Protein AF-A0A523GLU8-F1 (afdb_monomer_lite)

Structure (mmCIF, N/CA/C/O backbone):
data_AF-A0A523GLU8-F1
#
_entry.id   AF-A0A523GLU8-F1
#
loop_
_atom_site.group_PDB
_atom_site.id
_atom_site.type_symbol
_atom_site.label_atom_id
_atom_site.label_alt_id
_atom_site.label_comp_id
_atom_site.label_asym_id
_atom_site.label_entity_id
_atom_site.label_seq_id
_atom_site.pdbx_PDB_ins_code
_atom_site.Cartn_x
_atom_site.Cartn_y
_atom_site.Cartn_z
_atom_site.occupancy
_atom_site.B_iso_or_equiv
_atom_site.auth_seq_id
_atom_site.auth_comp_id
_atom_site.auth_asym_id
_atom_site.auth_atom_id
_atom_site.pdbx_PDB_model_num
ATOM 1 N N . MET A 1 1 ? -12.412 15.010 18.984 1.00 52.41 1 MET A N 1
ATOM 2 C CA . MET A 1 1 ? -12.790 13.822 18.183 1.00 52.41 1 MET A CA 1
ATOM 3 C C . MET A 1 1 ? -12.289 12.575 18.891 1.00 52.41 1 MET A C 1
ATOM 5 O O . MET A 1 1 ? -11.194 12.614 19.43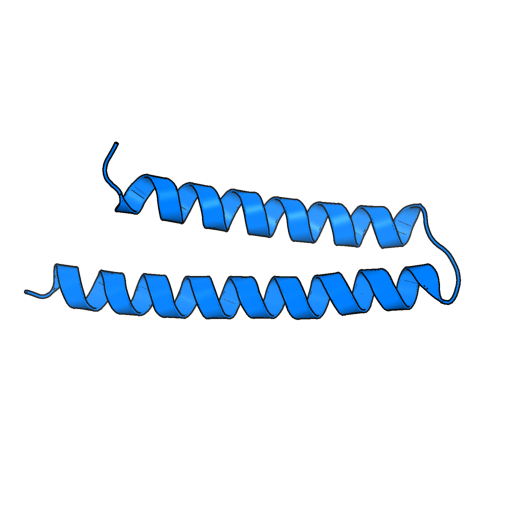6 1.00 52.41 1 MET A O 1
ATOM 9 N N . SER A 1 2 ? -13.079 11.499 18.916 1.00 63.78 2 SER A N 1
ATOM 10 C CA . SER A 1 2 ? -12.655 10.209 19.476 1.00 63.78 2 SER A CA 1
ATOM 11 C C . SER A 1 2 ? -11.352 9.754 18.805 1.00 63.78 2 SER A C 1
ATOM 13 O O . SER A 1 2 ? -11.271 9.744 17.575 1.00 63.78 2 SER A O 1
ATOM 15 N N . LEU A 1 3 ? -10.339 9.379 19.598 1.00 69.75 3 LEU A N 1
ATOM 16 C CA . LEU A 1 3 ? -9.018 8.913 19.136 1.00 69.75 3 LEU A CA 1
ATOM 17 C C . LEU A 1 3 ? -9.129 7.827 18.041 1.00 69.75 3 LEU A C 1
ATOM 19 O O . LEU A 1 3 ? -8.284 7.725 17.153 1.00 69.75 3 LEU A O 1
ATOM 23 N N . LYS A 1 4 ? -10.224 7.058 18.090 1.00 66.44 4 LYS A N 1
ATOM 24 C CA . LYS A 1 4 ? -10.595 5.972 17.177 1.00 66.44 4 LYS A CA 1
ATOM 25 C C . LYS A 1 4 ? -10.898 6.482 15.760 1.00 66.44 4 LYS A C 1
ATOM 27 O O . LYS A 1 4 ? -10.366 5.955 14.788 1.00 66.44 4 LYS A O 1
ATOM 32 N N . SER A 1 5 ? -11.703 7.539 15.643 1.00 73.00 5 SER A N 1
ATOM 33 C CA . SER A 1 5 ? -12.121 8.108 14.352 1.00 73.00 5 SER A CA 1
ATOM 34 C C . SER A 1 5 ? -10.957 8.768 13.611 1.00 73.00 5 SER A C 1
ATOM 36 O O . SER A 1 5 ? -10.870 8.657 12.392 1.00 73.00 5 SER A O 1
ATOM 38 N N . PHE A 1 6 ? -10.030 9.394 14.346 1.00 77.56 6 PHE A N 1
ATOM 39 C CA . PHE A 1 6 ? -8.815 9.974 13.768 1.00 77.56 6 PHE A CA 1
ATOM 40 C C . PHE A 1 6 ? -7.914 8.905 13.137 1.00 77.56 6 PHE A C 1
ATOM 42 O O . PHE A 1 6 ? -7.456 9.078 12.014 1.00 77.56 6 PHE A O 1
ATOM 49 N N . HIS A 1 7 ? -7.712 7.772 13.817 1.00 73.88 7 HIS A N 1
ATOM 50 C CA . HIS A 1 7 ? -6.878 6.686 13.293 1.00 73.88 7 HIS A CA 1
ATOM 51 C C . HIS A 1 7 ? -7.488 6.026 12.053 1.00 73.88 7 HIS A C 1
ATOM 53 O O . HIS A 1 7 ? -6.769 5.737 11.102 1.00 73.88 7 HIS A O 1
ATOM 59 N N . ILE A 1 8 ? -8.808 5.820 12.032 1.00 78.12 8 ILE A N 1
ATOM 60 C CA . ILE A 1 8 ? -9.499 5.266 10.859 1.00 78.12 8 ILE A CA 1
ATOM 61 C C . ILE A 1 8 ? -9.363 6.214 9.663 1.00 78.12 8 ILE A C 1
ATOM 63 O O . ILE A 1 8 ? -9.001 5.770 8.577 1.00 78.12 8 ILE A O 1
ATOM 67 N N . LEU A 1 9 ? -9.587 7.517 9.863 1.00 80.00 9 LEU A N 1
ATOM 68 C CA . LEU A 1 9 ? -9.374 8.517 8.813 1.00 80.00 9 LEU A CA 1
ATOM 69 C C . LEU A 1 9 ? -7.917 8.540 8.339 1.00 80.00 9 LEU A C 1
ATOM 71 O O . LEU A 1 9 ? -7.672 8.553 7.136 1.00 80.00 9 LEU A O 1
ATOM 75 N N . PHE A 1 10 ? -6.957 8.477 9.261 1.00 79.69 10 PHE A N 1
ATOM 76 C CA . PHE A 1 10 ? -5.532 8.463 8.940 1.00 79.69 10 PHE A CA 1
ATOM 77 C C . PHE A 1 10 ? -5.131 7.248 8.091 1.00 79.69 10 PHE A C 1
ATOM 79 O O . PHE A 1 10 ? -4.414 7.402 7.101 1.00 79.69 10 PHE A O 1
ATOM 86 N N . ILE A 1 11 ? -5.625 6.051 8.428 1.00 77.38 11 ILE A N 1
ATOM 87 C CA . ILE A 1 11 ? -5.380 4.827 7.649 1.00 77.38 11 ILE A CA 1
ATOM 88 C C . ILE A 1 11 ? -6.006 4.954 6.258 1.00 77.38 11 ILE A C 1
ATOM 90 O O . ILE A 1 11 ? -5.329 4.695 5.267 1.00 77.38 11 ILE A O 1
ATOM 94 N N . THR A 1 12 ? -7.260 5.403 6.164 1.00 80.44 12 THR A N 1
ATOM 95 C CA . THR A 1 12 ? -7.954 5.574 4.879 1.00 80.44 12 THR A CA 1
ATOM 96 C C . THR A 1 12 ? -7.220 6.553 3.961 1.00 80.44 12 THR A C 1
ATOM 98 O O . THR A 1 12 ? -6.981 6.236 2.797 1.00 80.44 12 THR A O 1
ATOM 101 N N . VAL A 1 13 ? -6.797 7.710 4.485 1.00 82.44 13 VAL A N 1
ATOM 102 C CA . VAL A 1 13 ? -6.022 8.708 3.726 1.00 82.44 13 VAL A CA 1
ATOM 103 C C . VAL A 1 13 ? -4.663 8.147 3.309 1.00 82.44 13 VAL A C 1
ATOM 105 O O . VAL A 1 13 ? -4.243 8.347 2.173 1.00 82.44 13 VAL A O 1
ATOM 108 N N . SER A 1 14 ? -3.995 7.394 4.184 1.00 79.44 14 SER A N 1
ATOM 109 C CA . SER A 1 14 ? -2.695 6.785 3.879 1.00 79.44 14 SER A CA 1
ATOM 110 C C . SER A 1 14 ? -2.787 5.702 2.797 1.00 79.44 14 SER A C 1
ATOM 112 O O . SER A 1 14 ? -1.906 5.613 1.944 1.00 79.44 14 SER A O 1
ATOM 114 N N . VAL A 1 15 ? -3.864 4.906 2.780 1.00 78.81 15 VAL A N 1
ATOM 115 C CA . VAL A 1 15 ? -4.130 3.927 1.710 1.00 78.81 15 VAL A CA 1
ATOM 116 C C . VAL A 1 15 ? -4.384 4.639 0.381 1.00 78.81 15 VAL A C 1
ATOM 118 O O . VAL A 1 15 ? -3.771 4.285 -0.624 1.00 78.81 15 VAL A O 1
ATOM 121 N N . LEU A 1 16 ? -5.231 5.673 0.377 1.00 79.56 16 LEU A N 1
ATOM 122 C CA . LEU A 1 16 ? -5.483 6.508 -0.804 1.00 79.56 16 LEU A CA 1
ATOM 123 C C . LEU A 1 16 ? -4.193 7.127 -1.350 1.00 79.56 16 LEU A C 1
ATOM 125 O O . LEU A 1 16 ? -3.950 7.083 -2.555 1.00 79.56 16 LEU A O 1
ATOM 129 N N . LEU A 1 17 ? -3.343 7.647 -0.463 1.00 82.31 17 LEU A N 1
ATOM 130 C CA . LEU A 1 17 ? -2.056 8.222 -0.837 1.00 82.31 17 LEU A CA 1
ATOM 131 C C . LEU A 1 17 ? -1.117 7.167 -1.437 1.00 82.31 17 LEU A C 1
ATOM 133 O O . LEU A 1 17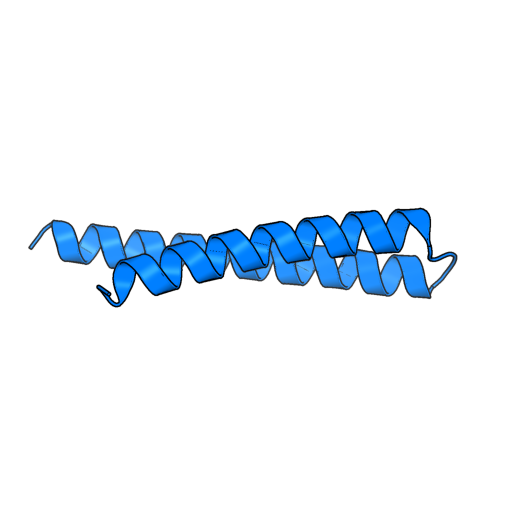 ? -0.479 7.428 -2.450 1.00 82.31 17 LEU A O 1
ATOM 137 N N . SER A 1 18 ? -1.070 5.961 -0.867 1.00 78.19 18 SER A N 1
ATOM 138 C CA . SER A 1 18 ? -0.266 4.855 -1.402 1.00 78.19 18 SER A CA 1
ATOM 139 C C . SER A 1 18 ? -0.706 4.449 -2.816 1.00 78.19 18 SER A C 1
ATOM 141 O O . SER A 1 18 ? 0.143 4.267 -3.690 1.00 78.19 18 SER A O 1
ATOM 143 N N . VAL A 1 19 ? -2.018 4.384 -3.075 1.00 78.69 19 VAL A N 1
ATOM 144 C CA . VAL A 1 19 ? -2.563 4.116 -4.419 1.00 78.69 19 VAL A CA 1
ATOM 145 C C . VAL A 1 19 ? -2.216 5.248 -5.384 1.00 78.69 19 VAL A C 1
ATOM 147 O O . VAL A 1 19 ? -1.772 4.984 -6.501 1.00 78.69 19 VAL A O 1
ATOM 150 N N . PHE A 1 20 ? -2.358 6.502 -4.952 1.00 83.38 20 PHE A N 1
ATOM 151 C CA . PHE A 1 20 ? -1.999 7.661 -5.766 1.00 83.38 20 PHE A CA 1
ATOM 152 C C . PHE A 1 20 ? -0.520 7.643 -6.162 1.00 83.38 20 PHE A C 1
ATOM 154 O O . PHE A 1 20 ? -0.202 7.800 -7.336 1.00 83.38 20 PHE A O 1
ATOM 161 N N . VAL A 1 21 ? 0.381 7.377 -5.213 1.00 79.25 21 VAL A N 1
ATOM 162 C CA . VAL A 1 21 ? 1.825 7.266 -5.471 1.00 79.25 21 VAL A CA 1
ATOM 163 C C . VAL A 1 21 ? 2.131 6.109 -6.425 1.00 79.25 21 VAL A C 1
ATOM 165 O O . VAL A 1 21 ? 2.956 6.264 -7.320 1.00 79.25 21 VAL A O 1
ATOM 168 N N . ALA A 1 22 ? 1.453 4.966 -6.287 1.00 74.75 22 ALA A N 1
ATOM 169 C CA . ALA A 1 22 ? 1.628 3.835 -7.199 1.00 74.75 22 ALA A CA 1
ATOM 170 C C . ALA A 1 22 ? 1.210 4.173 -8.644 1.00 74.75 22 ALA A C 1
ATOM 172 O O . ALA A 1 22 ? 1.936 3.848 -9.584 1.00 74.75 22 ALA A O 1
ATOM 173 N N . VAL A 1 23 ? 0.073 4.853 -8.826 1.00 81.06 23 VAL A N 1
ATOM 174 C CA . VAL A 1 23 ? -0.393 5.315 -10.147 1.00 81.06 23 VAL A CA 1
ATOM 175 C C . VAL A 1 23 ? 0.527 6.406 -10.699 1.00 81.06 23 VAL A C 1
ATOM 177 O O . VAL A 1 23 ? 0.893 6.366 -11.870 1.00 81.06 23 VAL A O 1
ATOM 180 N N . PHE A 1 24 ? 0.962 7.345 -9.857 1.00 81.19 24 PHE A N 1
ATOM 181 C CA . PHE A 1 24 ? 1.887 8.407 -10.241 1.00 81.19 24 PHE A CA 1
ATOM 182 C C . PHE A 1 24 ? 3.229 7.847 -10.726 1.00 81.19 24 PHE A C 1
ATOM 184 O O . PHE A 1 24 ? 3.710 8.264 -11.780 1.00 81.19 24 PHE A O 1
ATOM 191 N N . ALA A 1 25 ? 3.791 6.872 -10.004 1.00 78.19 25 ALA A N 1
ATOM 192 C CA . ALA A 1 25 ? 5.026 6.191 -10.381 1.00 78.19 25 ALA A CA 1
ATOM 193 C C . ALA A 1 25 ? 4.877 5.410 -11.695 1.00 78.19 25 ALA A C 1
ATOM 195 O O . ALA A 1 25 ? 5.796 5.412 -12.505 1.00 78.19 25 ALA A O 1
ATOM 196 N N . MET A 1 26 ? 3.720 4.785 -11.948 1.00 76.50 26 MET A N 1
ATOM 197 C CA . MET A 1 26 ? 3.460 4.121 -13.232 1.00 76.50 26 MET A CA 1
ATOM 198 C C . MET A 1 26 ? 3.386 5.096 -14.414 1.00 76.50 26 MET A C 1
ATOM 200 O O . MET A 1 26 ? 3.816 4.730 -15.503 1.00 76.50 26 MET A O 1
ATOM 204 N N . SER A 1 27 ? 2.852 6.304 -14.215 1.00 82.00 27 SER A N 1
ATOM 205 C CA . SER A 1 27 ? 2.650 7.270 -15.305 1.00 82.00 27 SER A CA 1
ATOM 206 C C . SER A 1 27 ? 3.831 8.212 -15.554 1.00 82.00 27 SER A C 1
ATOM 208 O O . SER A 1 27 ? 3.922 8.764 -16.645 1.00 82.00 27 SER A O 1
ATOM 210 N N . ASN A 1 28 ? 4.694 8.451 -14.560 1.00 80.06 28 ASN A N 1
ATOM 211 C CA . ASN A 1 28 ? 5.719 9.507 -14.630 1.00 80.06 28 ASN A CA 1
ATOM 212 C C . ASN A 1 28 ? 7.159 9.003 -14.485 1.00 80.06 28 ASN A C 1
ATOM 214 O O . ASN A 1 28 ? 8.082 9.804 -14.609 1.00 80.06 28 ASN A O 1
ATOM 218 N N . MET A 1 29 ? 7.372 7.721 -14.182 1.00 79.00 29 MET A N 1
ATOM 219 C CA . MET A 1 29 ? 8.712 7.179 -13.955 1.00 79.00 29 MET A CA 1
ATOM 220 C C . MET A 1 29 ? 8.985 6.007 -14.883 1.00 79.00 29 MET A C 1
ATOM 222 O O . MET A 1 29 ? 8.142 5.129 -15.055 1.00 79.00 29 MET A O 1
ATOM 226 N N . ASP A 1 30 ? 10.210 5.947 -15.396 1.00 79.69 30 ASP A N 1
ATOM 227 C CA . ASP A 1 30 ? 10.707 4.844 -16.209 1.00 79.69 30 ASP A CA 1
ATOM 228 C C . ASP A 1 30 ? 11.985 4.242 -15.615 1.00 79.69 30 ASP A C 1
ATOM 230 O O . ASP A 1 30 ? 12.704 4.858 -14.827 1.00 79.69 30 ASP A O 1
ATOM 234 N N . GLY A 1 31 ? 12.260 2.985 -15.967 1.00 81.38 31 GLY A N 1
ATOM 235 C CA . GLY A 1 31 ? 13.464 2.278 -15.531 1.00 81.38 31 GLY A CA 1
ATOM 236 C C . GLY A 1 31 ? 13.495 1.935 -14.034 1.00 81.38 31 GLY A C 1
ATOM 237 O O . GLY A 1 31 ? 12.515 1.453 -13.462 1.00 81.38 31 GLY A O 1
ATOM 238 N N . ILE A 1 32 ? 14.659 2.124 -13.407 1.00 81.44 32 ILE A N 1
ATOM 239 C CA . ILE A 1 32 ? 14.951 1.697 -12.024 1.00 81.44 32 ILE A CA 1
ATOM 240 C C . ILE A 1 32 ? 14.131 2.466 -10.977 1.00 81.44 32 ILE A C 1
ATOM 242 O O . ILE A 1 32 ? 13.775 1.910 -9.932 1.00 81.44 32 ILE A O 1
ATOM 246 N N . GLU A 1 33 ? 13.787 3.721 -11.267 1.00 75.25 33 GLU A N 1
ATOM 247 C CA . GLU A 1 33 ? 13.002 4.570 -10.369 1.00 75.25 33 GLU A CA 1
ATOM 248 C C . GLU A 1 33 ? 11.566 4.058 -10.252 1.00 75.25 33 GLU A C 1
ATOM 250 O O . GLU A 1 33 ? 11.039 3.948 -9.144 1.00 75.25 33 GLU A O 1
ATOM 255 N N . ARG A 1 34 ? 10.978 3.607 -11.371 1.00 76.69 34 ARG A N 1
ATOM 256 C CA . ARG A 1 34 ? 9.649 2.980 -11.390 1.00 76.69 34 ARG A CA 1
ATOM 257 C C . ARG A 1 34 ? 9.601 1.729 -10.520 1.00 76.69 34 ARG A C 1
ATOM 259 O O . ARG A 1 34 ? 8.662 1.556 -9.751 1.00 76.69 34 ARG A O 1
ATOM 266 N N . ILE A 1 35 ? 10.614 0.865 -10.616 1.00 77.31 35 ILE A N 1
ATOM 267 C CA . ILE A 1 35 ? 10.685 -0.386 -9.840 1.00 77.31 35 ILE A CA 1
ATOM 268 C C . ILE A 1 35 ? 10.837 -0.083 -8.347 1.00 77.31 35 ILE A C 1
ATOM 270 O O . ILE A 1 35 ? 10.164 -0.703 -7.524 1.00 77.31 35 ILE A O 1
ATOM 274 N N . SER A 1 36 ? 11.673 0.896 -8.000 1.00 80.75 36 SER A N 1
ATOM 275 C CA . SER A 1 36 ? 11.907 1.303 -6.610 1.00 80.75 36 SER A CA 1
ATOM 276 C C . SER A 1 36 ? 10.646 1.897 -5.978 1.00 80.75 36 SER A C 1
ATOM 278 O O . SER A 1 36 ? 10.268 1.501 -4.875 1.00 80.75 36 SER A O 1
ATOM 280 N N . TRP A 1 37 ? 9.940 2.780 -6.692 1.00 77.94 37 TRP A N 1
ATOM 281 C CA . TRP A 1 37 ? 8.692 3.378 -6.214 1.00 77.94 37 TRP A CA 1
ATOM 282 C C . TRP A 1 37 ? 7.517 2.399 -6.207 1.00 77.94 37 TRP A C 1
ATOM 284 O O . TRP A 1 37 ? 6.755 2.383 -5.241 1.00 77.94 37 TRP A O 1
ATOM 294 N N . MET A 1 38 ? 7.383 1.530 -7.213 1.00 77.31 38 MET A N 1
ATOM 295 C CA . MET A 1 38 ? 6.376 0.462 -7.191 1.00 77.31 38 MET A CA 1
ATOM 296 C C . MET A 1 38 ? 6.630 -0.520 -6.044 1.00 77.31 38 MET A C 1
ATOM 298 O O . MET A 1 38 ? 5.700 -0.853 -5.311 1.00 77.31 38 MET A O 1
ATOM 302 N N . GLY A 1 39 ? 7.878 -0.957 -5.852 1.00 79.88 39 GLY A N 1
ATOM 303 C CA . GLY A 1 39 ? 8.261 -1.837 -4.748 1.00 79.88 39 GLY A CA 1
ATOM 304 C C . GLY A 1 39 ? 8.011 -1.185 -3.388 1.00 79.88 39 GLY A C 1
ATOM 305 O O . GLY A 1 39 ? 7.402 -1.800 -2.512 1.00 79.88 39 GLY A O 1
ATOM 306 N N . GLY A 1 40 ? 8.392 0.087 -3.243 1.00 80.31 40 GLY A N 1
ATOM 307 C CA . GLY A 1 40 ? 8.113 0.897 -2.059 1.00 80.31 40 GLY A CA 1
ATOM 308 C C . GLY A 1 40 ? 6.618 1.003 -1.767 1.00 80.31 40 GLY A C 1
ATOM 309 O O . GLY A 1 40 ? 6.200 0.714 -0.649 1.00 80.31 40 GLY A O 1
ATOM 310 N N . SER A 1 41 ? 5.794 1.319 -2.770 1.00 77.19 41 SER A N 1
ATOM 311 C CA . SER A 1 41 ? 4.335 1.388 -2.624 1.00 77.19 41 SER A CA 1
ATOM 312 C C . SER A 1 41 ? 3.706 0.045 -2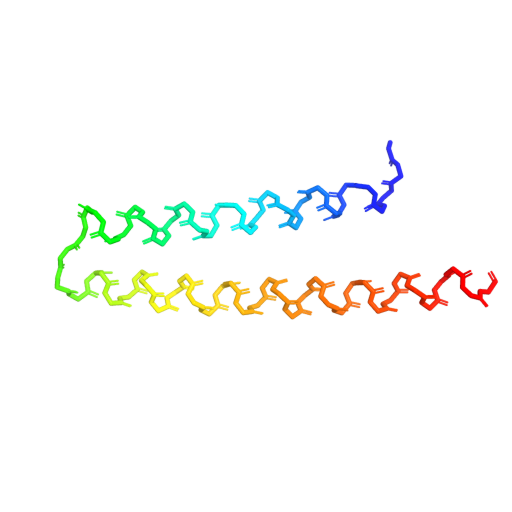.260 1.00 77.19 41 SER A C 1
ATOM 314 O O . SER A 1 41 ? 2.777 0.020 -1.456 1.00 77.19 41 SER A O 1
ATOM 316 N N . ILE A 1 42 ? 4.212 -1.075 -2.784 1.00 80.19 42 ILE A N 1
ATOM 317 C CA . ILE A 1 42 ? 3.730 -2.414 -2.411 1.00 80.19 42 ILE A CA 1
ATOM 318 C C . ILE A 1 42 ? 4.060 -2.712 -0.945 1.00 80.19 42 ILE A C 1
ATOM 320 O O . ILE A 1 42 ? 3.175 -3.107 -0.187 1.00 80.19 42 ILE A O 1
ATOM 324 N N . VAL A 1 43 ? 5.306 -2.486 -0.518 1.00 84.06 43 VAL A N 1
ATOM 325 C CA . VAL A 1 43 ? 5.727 -2.712 0.875 1.00 84.06 43 VAL A CA 1
ATOM 326 C C . VAL A 1 43 ? 4.963 -1.794 1.831 1.00 84.06 43 VAL A C 1
ATOM 328 O O . VAL A 1 43 ? 4.478 -2.247 2.870 1.00 84.06 43 VAL A O 1
ATOM 331 N N . PHE A 1 44 ? 4.793 -0.523 1.465 1.00 80.31 44 PHE A N 1
ATOM 332 C CA . PHE A 1 44 ? 4.056 0.458 2.256 1.00 80.31 44 PHE A CA 1
ATOM 333 C C . PHE A 1 44 ? 2.561 0.123 2.329 1.00 80.31 44 PHE A C 1
ATOM 335 O O . PHE A 1 44 ? 1.976 0.165 3.410 1.00 80.31 44 PHE A O 1
ATOM 342 N N . GLY A 1 45 ? 1.959 -0.299 1.215 1.00 74.31 45 GLY A N 1
ATOM 343 C CA . GLY A 1 45 ? 0.573 -0.759 1.146 1.00 74.31 45 GLY A CA 1
ATOM 344 C C . GLY A 1 45 ? 0.328 -2.010 1.992 1.00 74.31 45 GLY A C 1
ATOM 345 O O . GLY A 1 45 ? -0.615 -2.040 2.782 1.00 74.31 45 GLY A O 1
ATOM 346 N N . ILE A 1 46 ? 1.209 -3.013 1.914 1.00 80.56 46 ILE A N 1
ATOM 347 C CA . ILE A 1 46 ? 1.146 -4.214 2.766 1.00 80.56 46 ILE A CA 1
ATOM 348 C C . ILE A 1 46 ? 1.304 -3.834 4.244 1.00 80.56 46 ILE A C 1
ATOM 350 O O . ILE A 1 46 ? 0.542 -4.315 5.086 1.00 80.56 46 ILE A O 1
ATOM 354 N N . GLY A 1 47 ? 2.243 -2.940 4.564 1.00 79.12 47 GLY A N 1
ATOM 355 C CA . GLY A 1 47 ? 2.433 -2.408 5.914 1.00 79.12 47 GLY A CA 1
ATOM 356 C C . GLY A 1 47 ? 1.182 -1.710 6.450 1.00 79.12 47 GLY A C 1
ATOM 357 O O . GLY A 1 47 ? 0.780 -1.957 7.587 1.00 79.12 47 GLY A O 1
ATOM 358 N N . LEU A 1 48 ? 0.512 -0.913 5.616 1.00 73.38 48 LEU A N 1
ATOM 359 C CA . LEU A 1 48 ? -0.748 -0.235 5.935 1.00 73.38 48 LEU A CA 1
ATOM 360 C C . LEU A 1 48 ? -1.912 -1.205 6.133 1.00 73.38 48 LEU A C 1
ATOM 362 O O . LEU A 1 48 ? -2.667 -1.056 7.093 1.00 73.38 48 LEU A O 1
ATOM 366 N N . VAL A 1 49 ? -2.043 -2.221 5.281 1.00 76.38 49 VAL A N 1
ATOM 367 C CA . VAL A 1 49 ? -3.077 -3.260 5.418 1.00 76.38 49 VAL A CA 1
ATOM 368 C C . VAL A 1 49 ? -2.849 -4.091 6.682 1.00 76.38 49 VAL A C 1
ATOM 370 O O . VAL A 1 49 ? -3.800 -4.392 7.413 1.00 76.38 49 VAL A O 1
ATOM 373 N N . TRP A 1 50 ? -1.595 -4.429 6.991 1.00 80.88 50 TRP A N 1
ATOM 374 C CA . TRP A 1 50 ? -1.241 -5.161 8.206 1.00 80.88 50 TRP A CA 1
ATOM 375 C C . TRP A 1 50 ? -1.473 -4.322 9.468 1.00 80.88 50 TRP A C 1
ATOM 377 O O . TRP A 1 50 ? -2.088 -4.806 10.425 1.00 80.88 50 TRP A O 1
ATOM 387 N N . TYR A 1 51 ? -1.055 -3.053 9.454 1.00 74.31 51 TYR A N 1
ATOM 388 C CA . TYR A 1 51 ? -1.302 -2.100 10.535 1.00 74.31 51 TYR A CA 1
ATOM 389 C C . TYR A 1 51 ? -2.804 -1.878 10.748 1.00 74.31 51 TYR A C 1
ATOM 391 O O . TYR A 1 51 ? -3.290 -2.003 11.873 1.00 74.31 51 TYR A O 1
ATOM 399 N N . GLY A 1 52 ? -3.557 -1.661 9.668 1.00 69.00 52 GLY A N 1
ATOM 400 C CA . GLY A 1 52 ? -5.012 -1.533 9.690 1.00 69.00 52 GLY A CA 1
ATOM 401 C C . GLY A 1 52 ? -5.700 -2.778 10.249 1.00 69.00 52 GLY A C 1
ATOM 402 O O . GLY A 1 52 ? -6.537 -2.664 11.142 1.00 69.00 52 GLY A O 1
ATOM 403 N N . SER A 1 53 ? -5.293 -3.980 9.830 1.00 72.38 53 SER A N 1
ATOM 404 C CA . SER A 1 53 ? -5.823 -5.242 10.373 1.00 72.38 53 SER A CA 1
ATOM 405 C C . SER A 1 53 ? -5.504 -5.439 11.857 1.00 72.38 53 SER A C 1
ATOM 407 O O . SER A 1 53 ? -6.363 -5.885 12.620 1.00 72.38 53 SER A O 1
ATOM 409 N N . ARG A 1 54 ? -4.284 -5.108 12.301 1.00 74.56 54 ARG A N 1
ATOM 410 C CA . ARG A 1 54 ? -3.895 -5.150 13.724 1.00 74.56 54 ARG A CA 1
ATOM 411 C C . ARG A 1 54 ? -4.695 -4.145 14.550 1.00 74.56 54 ARG A C 1
ATOM 413 O O . ARG A 1 54 ? -5.133 -4.485 15.650 1.00 74.56 54 ARG A O 1
ATOM 420 N N . PHE A 1 55 ? -4.906 -2.946 14.019 1.00 67.31 55 PHE A N 1
ATOM 421 C CA . PHE A 1 55 ? -5.695 -1.902 14.660 1.00 67.31 55 PHE A CA 1
ATOM 422 C C . PHE A 1 55 ? -7.168 -2.316 14.780 1.00 67.31 55 PHE A C 1
ATOM 424 O O . PHE A 1 55 ? -7.713 -2.297 15.881 1.00 67.31 55 PHE A O 1
ATOM 431 N N . LEU A 1 56 ? -7.775 -2.814 13.697 1.00 65.31 56 LEU A N 1
ATOM 432 C CA . LEU A 1 56 ? -9.141 -3.351 13.692 1.00 65.31 56 LEU A CA 1
ATOM 433 C C . LEU A 1 56 ? -9.306 -4.530 14.660 1.00 65.31 56 LEU A C 1
ATOM 435 O O . LEU A 1 56 ? -10.295 -4.586 15.389 1.00 65.31 56 LEU A O 1
ATOM 439 N N . LYS A 1 57 ? -8.325 -5.441 14.735 1.00 63.75 57 LYS A N 1
ATOM 440 C CA . LYS A 1 57 ? -8.319 -6.531 15.727 1.00 63.75 57 LYS A CA 1
ATOM 441 C C . LYS A 1 57 ? -8.266 -6.007 17.164 1.00 63.75 57 LYS A C 1
ATOM 443 O O . LYS A 1 57 ? -9.028 -6.485 17.999 1.00 63.75 57 LYS A O 1
ATOM 448 N N . LYS A 1 58 ? -7.412 -5.018 17.457 1.00 60.91 58 LYS A N 1
ATOM 449 C CA . LYS A 1 58 ? -7.371 -4.377 18.783 1.00 60.91 58 LYS A CA 1
ATOM 450 C C . LYS A 1 58 ? -8.679 -3.658 19.112 1.00 60.91 58 LYS A C 1
ATOM 452 O O . LYS A 1 58 ? -9.111 -3.700 20.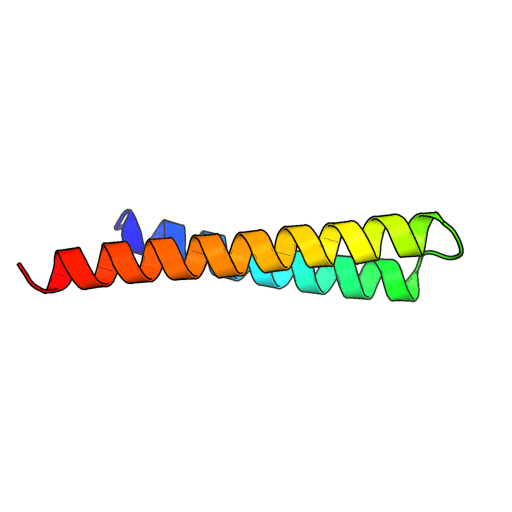253 1.00 60.91 58 LYS A O 1
ATOM 457 N N . MET A 1 59 ? -9.320 -3.035 18.129 1.00 58.09 59 MET A N 1
ATOM 458 C CA . MET A 1 59 ? -10.595 -2.340 18.302 1.00 58.09 59 MET A CA 1
ATOM 459 C C . MET A 1 59 ? -11.745 -3.306 18.605 1.00 58.09 59 MET A C 1
ATOM 461 O O . MET A 1 59 ? -12.482 -3.071 19.558 1.00 58.09 59 MET A O 1
ATOM 465 N N . LYS A 1 60 ? -11.839 -4.425 17.872 1.00 53.69 60 LYS A N 1
ATOM 466 C CA . LYS A 1 60 ? -12.834 -5.482 18.123 1.00 53.69 60 LYS A CA 1
ATOM 467 C C . LYS A 1 60 ? -12.703 -6.097 19.518 1.00 53.69 60 LYS A C 1
ATOM 469 O O . LYS A 1 60 ? -13.708 -6.410 20.139 1.00 53.69 60 LYS A O 1
ATOM 474 N N . ALA A 1 61 ? -11.475 -6.244 20.013 1.00 55.84 61 ALA A N 1
ATOM 475 C CA . ALA A 1 61 ? -11.224 -6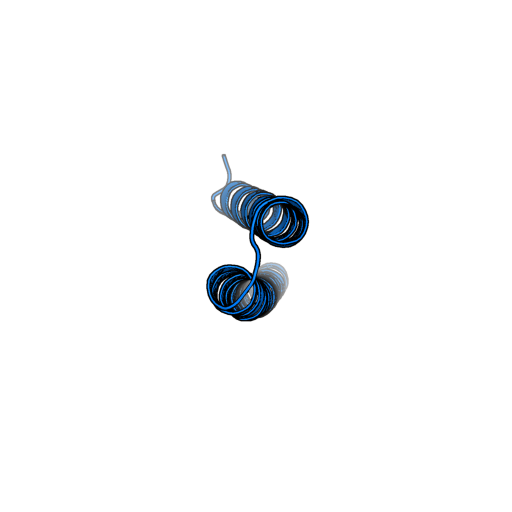.747 21.362 1.00 55.84 61 ALA A CA 1
AT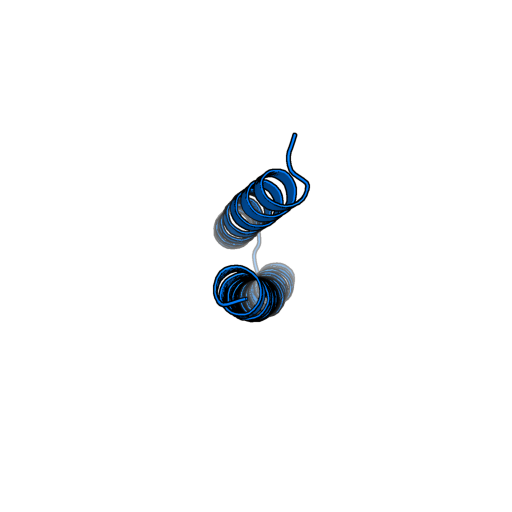OM 476 C C . ALA A 1 61 ? -11.672 -5.769 22.467 1.00 55.84 61 ALA A C 1
ATOM 478 O O . ALA A 1 61 ? -11.976 -6.207 23.566 1.00 55.84 61 ALA A O 1
ATOM 479 N N . ILE A 1 62 ? -11.720 -4.462 22.184 1.00 54.41 62 ILE A N 1
ATOM 480 C CA . ILE A 1 62 ? -12.124 -3.423 23.149 1.00 54.41 62 ILE A CA 1
ATOM 481 C C . ILE A 1 62 ? -13.649 -3.217 23.161 1.00 54.41 62 ILE A C 1
ATOM 483 O O . ILE A 1 62 ? -14.184 -2.736 24.146 1.00 54.41 62 ILE A O 1
ATOM 487 N N . GLU A 1 63 ? -14.359 -3.560 22.083 1.00 46.59 63 GLU A N 1
ATOM 488 C CA . GLU A 1 63 ? -15.831 -3.473 22.010 1.00 46.59 63 GLU A CA 1
ATOM 489 C C . GLU A 1 63 ? -16.543 -4.687 22.641 1.00 46.59 63 GLU A C 1
ATOM 491 O O . GLU A 1 63 ? -17.741 -4.646 22.885 1.00 46.59 63 GLU A O 1
ATOM 496 N N . GLN A 1 64 ? -15.811 -5.769 22.918 1.00 41.38 64 GLN A N 1
ATOM 497 C CA . GLN A 1 64 ? -16.338 -6.990 23.543 1.00 41.38 64 GLN A CA 1
ATOM 498 C C . GLN A 1 64 ? -16.150 -7.037 25.073 1.00 41.38 64 GLN A C 1
ATOM 500 O O . GLN A 1 64 ? -16.366 -8.096 25.661 1.00 41.38 64 GLN A O 1
ATOM 505 N N . VAL A 1 65 ? -15.737 -5.932 25.708 1.00 40.28 65 VAL A N 1
ATOM 506 C CA . VAL A 1 65 ? -15.610 -5.805 27.174 1.00 40.28 65 VAL A CA 1
ATOM 507 C C . VAL A 1 65 ? -16.603 -4.780 27.692 1.00 40.28 65 VAL A C 1
ATOM 509 O O . VAL A 1 65 ? -16.553 -3.632 27.196 1.00 40.28 65 VAL A O 1
#

Radius of gyration: 15.17 Å; chains: 1; bounding box: 31×21×43 Å

pLDDT: mean 73.53, std 10.22, range [40.28, 84.06]

Foldseek 3Di:
DPPLVVVVVVLVVQLVVLVVQLVCLVVPHDDPSSVVSNVVSVVSNVVSVVVVVVSVVVVVVVVVD

Sequence (65 aa):
MSLKSFHILFITVSVLLSVFVAVFAMSNMDGIERISWMGGSIVFGIGLVWYGSRFLKKMKAIEQV

Secondary structure (DSSP, 8-state):
--HHHHHHHHHHHHHHHHHHHHHHHHHH--THHHHHHHHHHHHHHHHHHHHHHHHHHHHHHHHT-